Protein AF-A0A821H370-F1 (afdb_monomer)

Nearest PDB structures (foldseek):
  7a0g-assembly1_III  TM=4.053E-01  e=5.482E+00  Serratia marcescens

Foldseek 3Di:
DFQADFFPQDWWKKFFDAPPDPPDDGPDIDIRHGPDGRHCVVPNGGDMDTDCPVPVVQDPVNVVVVVVVVVVLVVVLVVLLVQLLVLLVDPVSVVVLVVVLVVLVVVLVVCVVVVPPDPPVVVVSSVSSNVSNVVSNVVNVVVVVD

Structure (mmCIF, N/CA/C/O backbone):
data_AF-A0A821H370-F1
#
_entry.id   AF-A0A821H370-F1
#
loop_
_atom_site.group_PDB
_atom_site.id
_atom_site.type_symbol
_atom_site.label_atom_id
_atom_site.label_alt_id
_atom_site.label_comp_id
_atom_site.label_asym_id
_atom_site.label_entity_id
_atom_site.label_seq_id
_atom_site.pdbx_PDB_ins_code
_atom_site.Cartn_x
_atom_site.Cartn_y
_atom_site.Cartn_z
_atom_site.occupancy
_atom_site.B_iso_or_equiv
_atom_site.auth_seq_id
_atom_site.auth_comp_id
_atom_site.auth_asym_id
_atom_site.auth_atom_id
_atom_site.pdbx_PDB_model_num
ATOM 1 N N . MET A 1 1 ? 9.580 6.369 -24.402 1.00 65.50 1 MET A N 1
ATOM 2 C CA . MET A 1 1 ? 10.885 6.007 -24.961 1.00 65.50 1 MET A CA 1
ATOM 3 C C . MET A 1 1 ? 11.231 7.011 -26.045 1.00 65.50 1 MET A C 1
ATOM 5 O O . MET A 1 1 ? 10.339 7.304 -26.841 1.00 65.50 1 MET A O 1
ATOM 9 N N . THR A 1 2 ? 12.432 7.589 -26.018 1.00 70.44 2 THR A N 1
ATOM 10 C CA . THR A 1 2 ? 12.923 8.581 -27.004 1.00 70.44 2 THR A CA 1
ATOM 11 C C . THR A 1 2 ? 13.915 7.950 -27.993 1.00 70.44 2 THR A C 1
ATOM 13 O O . THR A 1 2 ? 14.333 6.811 -27.792 1.00 70.44 2 THR A O 1
ATOM 16 N N . ASP A 1 3 ? 14.276 8.676 -29.060 1.00 68.12 3 ASP A N 1
ATOM 17 C CA . ASP A 1 3 ? 15.099 8.190 -30.191 1.00 68.12 3 ASP A CA 1
ATOM 18 C C . ASP A 1 3 ? 16.503 7.663 -29.819 1.00 68.12 3 ASP A C 1
ATOM 20 O O . ASP A 1 3 ? 17.121 6.922 -30.580 1.00 68.12 3 ASP A O 1
ATOM 24 N N . ASP A 1 4 ? 17.011 7.997 -28.633 1.00 70.38 4 ASP A N 1
ATOM 25 C CA . ASP A 1 4 ? 18.344 7.578 -28.178 1.00 70.38 4 ASP A CA 1
ATOM 26 C C . ASP A 1 4 ? 18.295 6.571 -27.023 1.00 70.38 4 ASP A C 1
ATOM 28 O O . ASP A 1 4 ? 19.331 6.127 -26.518 1.00 70.38 4 ASP A O 1
ATOM 32 N N . GLU A 1 5 ? 17.097 6.190 -26.575 1.00 74.75 5 GLU A N 1
ATOM 33 C CA . GLU A 1 5 ? 16.970 5.230 -25.489 1.00 74.75 5 GLU A CA 1
ATOM 34 C C . GLU A 1 5 ? 17.203 3.796 -26.002 1.00 74.75 5 GLU A C 1
ATOM 36 O O . GLU A 1 5 ? 16.683 3.395 -27.052 1.00 74.75 5 GLU A O 1
ATOM 41 N N . PRO A 1 6 ? 17.998 2.986 -25.279 1.00 76.31 6 PRO A N 1
ATOM 42 C CA . PRO A 1 6 ? 18.229 1.601 -25.652 1.00 76.31 6 PRO A CA 1
ATOM 43 C C . PRO A 1 6 ? 16.952 0.778 -25.472 1.00 76.31 6 PRO A C 1
ATOM 45 O O . PRO A 1 6 ? 16.254 0.889 -24.461 1.00 76.31 6 PRO A O 1
ATOM 48 N N . CYS A 1 7 ? 16.677 -0.102 -26.434 1.00 75.88 7 CYS A N 1
ATOM 49 C CA . CYS A 1 7 ? 15.620 -1.094 -26.308 1.00 75.88 7 CYS A CA 1
ATOM 50 C C . CYS A 1 7 ? 15.837 -1.978 -25.070 1.00 75.88 7 CYS A C 1
ATOM 52 O O . CYS A 1 7 ? 16.981 -2.303 -24.723 1.00 75.88 7 CYS A O 1
ATOM 54 N N . PRO A 1 8 ? 14.746 -2.427 -24.425 1.00 72.56 8 PRO A N 1
ATOM 55 C CA . PRO A 1 8 ? 14.825 -3.351 -23.301 1.00 72.56 8 PRO A CA 1
ATOM 56 C C . PRO A 1 8 ? 15.532 -4.661 -23.693 1.00 72.56 8 PRO A C 1
ATOM 58 O O . PRO A 1 8 ? 15.581 -5.036 -24.861 1.00 72.56 8 PRO A O 1
ATOM 61 N N . MET A 1 9 ? 16.051 -5.399 -22.701 1.00 72.62 9 MET A N 1
ATOM 62 C CA . MET A 1 9 ? 16.780 -6.670 -22.905 1.00 72.62 9 MET A CA 1
ATOM 63 C C . MET A 1 9 ? 15.947 -7.804 -23.540 1.00 72.62 9 MET A C 1
ATOM 65 O O . MET A 1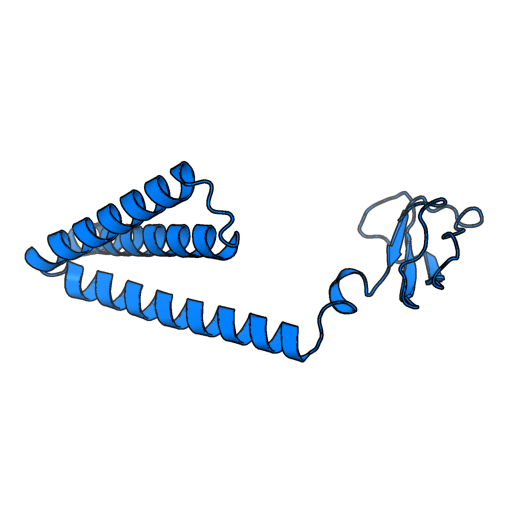 9 ? 16.480 -8.874 -23.825 1.00 72.62 9 MET A O 1
ATOM 69 N N . TYR A 1 10 ? 14.662 -7.577 -23.797 1.00 72.62 10 TYR A N 1
ATOM 70 C CA . TYR A 1 10 ? 13.736 -8.546 -24.368 1.00 72.62 10 TYR A CA 1
ATOM 71 C C . TYR A 1 10 ? 13.049 -7.935 -25.589 1.00 72.62 10 TYR A C 1
ATOM 73 O O . TYR A 1 10 ? 12.827 -6.726 -25.632 1.00 72.62 10 TYR A O 1
ATOM 81 N N . LEU A 1 11 ? 12.705 -8.774 -26.569 1.00 75.94 11 LEU A N 1
ATOM 82 C CA . LEU A 1 11 ? 11.952 -8.353 -27.749 1.00 75.94 11 LEU A CA 1
ATOM 83 C C . LEU A 1 11 ? 10.584 -7.807 -27.315 1.00 75.94 11 LEU A C 1
ATOM 85 O O . LEU A 1 11 ? 9.836 -8.513 -26.637 1.00 75.94 11 LEU A O 1
ATOM 89 N N . MET A 1 12 ? 10.265 -6.572 -27.696 1.00 76.31 12 MET A N 1
ATOM 90 C CA . MET A 1 12 ? 8.984 -5.936 -27.371 1.00 76.31 12 MET A CA 1
ATOM 91 C C . MET A 1 12 ? 8.416 -5.189 -28.569 1.00 76.31 12 MET A C 1
ATOM 93 O O . MET A 1 12 ? 9.164 -4.560 -29.315 1.00 76.31 12 MET A O 1
ATOM 97 N N . ASP A 1 13 ? 7.094 -5.211 -28.708 1.00 82.06 13 ASP A N 1
ATOM 98 C CA . ASP A 1 13 ? 6.397 -4.396 -29.697 1.00 82.06 13 ASP A CA 1
ATOM 99 C C . ASP A 1 13 ? 6.149 -3.002 -29.127 1.00 82.06 13 ASP A C 1
ATOM 101 O O . ASP A 1 13 ? 5.543 -2.823 -28.063 1.00 82.06 13 ASP A O 1
ATOM 105 N N . CYS A 1 14 ? 6.641 -1.999 -29.838 1.00 80.62 14 CYS A N 1
ATOM 106 C CA . CYS A 1 14 ? 6.531 -0.611 -29.443 1.00 80.62 14 CYS A CA 1
ATOM 107 C C . CYS A 1 14 ? 5.720 0.176 -30.459 1.00 80.62 14 CYS A C 1
ATOM 109 O O . CYS A 1 14 ? 5.783 -0.067 -31.661 1.00 80.62 14 CYS A O 1
ATOM 111 N N . PHE A 1 15 ? 4.952 1.127 -29.948 1.00 84.50 15 PHE A N 1
ATOM 112 C CA . PHE A 1 15 ? 3.970 1.902 -30.683 1.00 84.50 15 PHE A CA 1
ATOM 113 C C . PHE A 1 15 ? 4.372 3.373 -30.666 1.00 84.50 15 PHE A C 1
ATOM 115 O O . PHE A 1 15 ? 4.629 3.930 -29.597 1.00 84.50 15 PHE A O 1
ATOM 122 N N . ILE A 1 16 ? 4.442 3.986 -31.846 1.00 82.00 16 ILE A N 1
ATOM 123 C CA . ILE A 1 16 ? 4.838 5.386 -32.038 1.00 82.00 16 ILE A CA 1
ATOM 124 C C . ILE A 1 16 ? 3.582 6.251 -32.053 1.00 82.00 16 ILE A C 1
ATOM 126 O O . ILE A 1 16 ? 2.637 5.961 -32.795 1.00 82.00 16 ILE A O 1
ATOM 130 N N . PHE A 1 17 ? 3.584 7.322 -31.269 1.00 80.56 17 PHE A N 1
ATOM 131 C CA . PHE A 1 17 ? 2.462 8.247 -31.156 1.00 80.56 17 PHE A CA 1
ATOM 132 C C . PHE A 1 17 ? 2.822 9.630 -31.723 1.00 80.56 17 PHE A C 1
ATOM 134 O O . PHE A 1 17 ? 3.989 10.029 -31.675 1.00 80.56 17 PHE A O 1
ATOM 141 N N . PRO A 1 18 ? 1.842 10.368 -32.279 1.00 75.94 18 PRO A N 1
ATOM 142 C CA . PRO A 1 18 ? 2.054 11.745 -32.713 1.00 75.94 18 PRO A CA 1
ATOM 143 C C . PRO A 1 18 ? 2.294 12.659 -31.510 1.00 75.94 18 PRO A C 1
ATOM 145 O O . PRO A 1 18 ? 1.737 12.441 -30.438 1.00 75.94 18 PRO A O 1
ATOM 148 N N . ASP A 1 19 ? 3.041 13.743 -31.726 1.00 70.06 19 ASP A N 1
ATOM 149 C CA . ASP A 1 19 ? 3.273 14.804 -30.728 1.00 70.06 19 ASP A CA 1
ATOM 150 C C . ASP A 1 19 ? 1.970 15.442 -30.205 1.00 70.06 19 ASP A C 1
ATOM 152 O O . ASP A 1 19 ? 1.907 16.025 -29.121 1.00 70.06 19 ASP A O 1
ATOM 156 N N . THR A 1 20 ? 0.895 15.334 -30.983 1.00 60.81 20 THR A N 1
ATOM 157 C CA . THR A 1 20 ? -0.408 15.893 -30.662 1.00 60.81 20 THR A CA 1
ATOM 158 C C . THR A 1 20 ? -1.286 14.857 -29.954 1.00 60.81 20 THR A C 1
ATOM 160 O O . THR A 1 20 ? -1.834 13.938 -30.556 1.00 60.81 20 THR A O 1
ATOM 163 N N . THR A 1 21 ? -1.420 15.085 -28.645 1.00 55.19 21 THR A N 1
ATOM 164 C CA . THR A 1 21 ? -2.371 14.499 -27.684 1.00 55.19 21 THR A CA 1
ATOM 165 C C . THR A 1 21 ? -2.282 12.991 -27.392 1.00 55.19 21 THR A C 1
ATOM 167 O O . THR A 1 21 ? -2.229 12.114 -28.245 1.00 55.19 21 THR A O 1
ATOM 170 N N . ILE A 1 22 ? -2.386 12.703 -26.093 1.00 57.84 22 ILE A N 1
ATOM 171 C CA . ILE A 1 22 ? -2.289 11.397 -25.412 1.00 57.84 22 ILE A CA 1
ATOM 172 C C . ILE A 1 22 ? -3.417 10.405 -25.795 1.00 57.84 22 ILE A C 1
ATOM 174 O O . ILE A 1 22 ? -3.462 9.293 -25.280 1.00 57.84 22 ILE A O 1
ATOM 178 N N . LEU A 1 23 ? -4.358 10.807 -26.661 1.00 57.03 23 LEU A N 1
ATOM 179 C CA . LEU A 1 23 ? -5.522 10.009 -27.089 1.00 57.03 23 LEU A CA 1
ATOM 180 C C . LEU A 1 23 ? -5.465 9.579 -28.564 1.00 57.03 23 LEU A C 1
ATOM 182 O O . LEU A 1 23 ? -6.422 8.997 -29.077 1.00 57.03 23 LEU A O 1
ATOM 186 N N . SER A 1 24 ? -4.367 9.865 -29.254 1.00 63.78 24 SER A N 1
ATOM 187 C CA . SER A 1 24 ? -4.216 9.546 -30.670 1.00 63.78 24 SER A CA 1
ATOM 188 C C . SER A 1 24 ? -3.872 8.067 -30.876 1.00 63.78 24 SER A C 1
ATOM 190 O O . SER A 1 24 ? -3.094 7.486 -30.121 1.00 63.78 24 SER A O 1
ATOM 192 N N . SER A 1 25 ? -4.454 7.438 -31.903 1.00 72.50 25 SER A N 1
ATOM 193 C CA . SER A 1 25 ? -4.081 6.076 -32.307 1.00 72.50 25 SER A CA 1
ATOM 194 C C . SER A 1 25 ? -2.604 6.016 -32.718 1.00 72.50 25 SER A C 1
ATOM 196 O O . SER A 1 25 ? -2.090 6.993 -33.269 1.00 72.50 25 SER A O 1
ATOM 198 N N . PRO A 1 26 ? -1.915 4.889 -32.473 1.00 76.38 26 PRO A N 1
ATOM 199 C CA . PRO A 1 26 ? -0.512 4.761 -32.839 1.00 76.38 26 PRO A CA 1
ATOM 200 C C . PRO A 1 26 ? -0.342 4.845 -34.360 1.00 76.38 26 PRO A C 1
ATOM 202 O O . PRO A 1 26 ? -1.108 4.245 -35.114 1.00 76.38 26 PRO A O 1
ATOM 205 N N . ILE A 1 27 ? 0.671 5.589 -34.804 1.00 80.31 27 ILE A N 1
ATOM 206 C CA . ILE A 1 27 ? 0.973 5.817 -36.227 1.00 80.31 27 ILE A CA 1
ATOM 207 C C . ILE A 1 27 ? 1.642 4.581 -36.826 1.00 80.31 27 ILE A C 1
ATOM 209 O O . ILE A 1 27 ? 1.399 4.215 -37.974 1.00 80.31 27 ILE A O 1
ATOM 213 N N . ALA A 1 28 ? 2.508 3.947 -36.041 1.00 79.75 28 ALA A N 1
ATOM 214 C CA . ALA A 1 28 ? 3.268 2.784 -36.451 1.00 79.75 28 ALA A CA 1
ATOM 215 C C . ALA A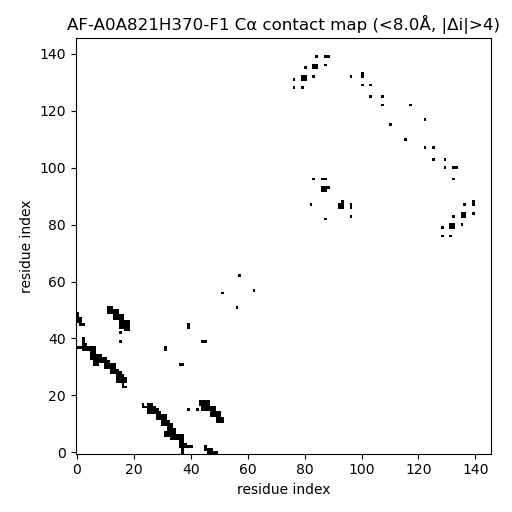 1 28 ? 3.592 1.907 -35.242 1.00 79.75 28 ALA A C 1
ATOM 217 O O . ALA A 1 28 ? 3.605 2.369 -34.097 1.00 79.75 28 ALA A O 1
ATOM 218 N N . SER A 1 29 ? 3.877 0.640 -35.524 1.00 82.12 29 SER A N 1
ATOM 219 C CA . SER A 1 29 ? 4.447 -0.294 -34.559 1.00 82.12 29 SER A CA 1
ATOM 220 C C . SER A 1 29 ? 5.777 -0.817 -35.086 1.00 82.12 29 SER A C 1
ATOM 222 O O . SER A 1 29 ? 5.948 -0.967 -36.299 1.00 82.12 29 SER A O 1
ATOM 224 N N . TYR A 1 30 ? 6.727 -1.060 -34.191 1.00 80.75 30 TYR A N 1
ATOM 225 C CA . TYR A 1 30 ? 8.015 -1.650 -34.532 1.00 80.75 30 TYR A CA 1
ATOM 226 C C . TYR A 1 30 ? 8.471 -2.614 -33.423 1.00 80.75 30 TYR A C 1
ATOM 228 O O . TYR A 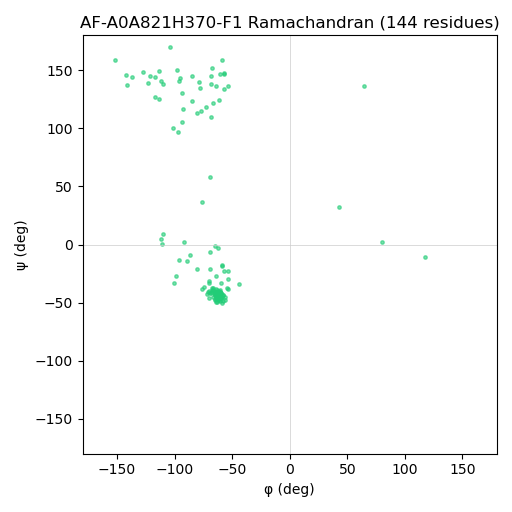1 30 ? 8.224 -2.358 -32.240 1.00 80.75 30 TYR A O 1
ATOM 236 N N . PRO A 1 31 ? 9.168 -3.706 -33.780 1.00 81.19 31 PRO A N 1
ATOM 237 C CA . PRO A 1 31 ? 9.764 -4.604 -32.804 1.00 81.19 31 PRO A CA 1
ATOM 238 C C . PRO A 1 31 ? 11.095 -4.027 -32.291 1.00 81.19 31 PRO A C 1
ATOM 240 O O . PRO A 1 31 ? 12.081 -3.932 -33.028 1.00 81.19 31 PRO A O 1
ATOM 243 N N . CYS A 1 32 ? 11.145 -3.655 -31.015 1.00 80.94 32 CYS A N 1
ATOM 244 C CA . CYS A 1 32 ? 12.365 -3.247 -30.317 1.00 80.94 32 CYS A CA 1
ATOM 245 C C . CYS A 1 32 ? 13.177 -4.494 -29.960 1.00 80.94 32 CYS A C 1
ATOM 247 O O . CYS A 1 32 ? 12.731 -5.326 -29.167 1.00 80.94 32 CYS A O 1
ATOM 249 N N . GLN A 1 33 ? 14.367 -4.635 -30.543 1.00 81.75 33 GLN A N 1
ATOM 250 C CA . GLN A 1 33 ? 15.285 -5.732 -30.232 1.00 81.75 33 GLN A CA 1
ATOM 251 C C . GLN A 1 33 ? 16.318 -5.310 -29.184 1.00 81.75 33 GLN A C 1
ATOM 253 O O . GLN A 1 33 ? 16.824 -4.188 -29.258 1.00 81.75 33 GLN A O 1
ATOM 258 N N . PRO A 1 34 ? 16.702 -6.210 -28.264 1.00 79.94 34 PRO A N 1
ATOM 259 C CA . PRO A 1 34 ? 17.715 -5.913 -27.262 1.00 79.94 34 PRO A CA 1
ATOM 260 C C . PRO A 1 34 ? 19.036 -5.473 -27.890 1.00 79.94 34 PRO A C 1
ATOM 262 O O . PRO A 1 34 ? 19.525 -6.084 -28.840 1.00 79.94 34 PRO A O 1
ATOM 265 N N . GLY A 1 35 ? 19.613 -4.399 -27.349 1.00 74.81 35 GLY A N 1
ATOM 266 C CA . GLY A 1 35 ? 20.876 -3.831 -27.833 1.00 74.81 35 GLY A CA 1
ATOM 267 C C . GLY A 1 35 ? 20.753 -2.948 -29.078 1.00 74.81 35 GLY A C 1
ATOM 268 O O . GLY A 1 35 ? 21.770 -2.455 -29.561 1.00 74.81 35 GLY A O 1
ATOM 269 N N . ARG A 1 36 ? 19.540 -2.716 -29.594 1.00 77.00 36 ARG A N 1
ATOM 270 C CA . ARG A 1 36 ? 19.279 -1.674 -30.598 1.00 77.00 36 ARG A CA 1
ATOM 271 C C . ARG A 1 36 ? 18.728 -0.420 -29.926 1.00 77.00 36 ARG A C 1
ATOM 273 O O . ARG A 1 36 ? 18.064 -0.509 -28.898 1.00 77.00 36 ARG A O 1
ATOM 280 N N . VAL A 1 37 ? 19.012 0.740 -30.506 1.00 77.44 37 VAL A N 1
ATOM 281 C CA . VAL A 1 37 ? 18.348 1.996 -30.139 1.00 77.44 37 VAL A CA 1
ATOM 282 C C . VAL A 1 37 ? 17.042 2.117 -30.910 1.00 77.44 37 VAL A C 1
ATOM 284 O O . VAL A 1 37 ? 16.929 1.634 -32.044 1.00 77.44 37 VAL A O 1
ATOM 287 N N . GLY A 1 38 ? 16.040 2.704 -30.267 1.00 68.88 38 GLY A N 1
ATOM 288 C CA . GLY A 1 38 ? 14.772 2.992 -30.914 1.00 68.88 38 GLY A CA 1
ATOM 289 C C . GLY A 1 38 ? 14.948 4.078 -31.968 1.00 68.88 38 GLY A C 1
ATOM 290 O O . GLY A 1 38 ? 15.185 5.209 -31.602 1.00 68.88 38 GLY A O 1
ATOM 291 N N . ASN A 1 39 ? 14.858 3.763 -33.261 1.00 68.31 39 ASN A N 1
ATOM 292 C CA . ASN A 1 39 ? 15.008 4.775 -34.310 1.00 68.31 39 ASN A CA 1
ATOM 293 C C . ASN A 1 39 ? 13.635 5.192 -34.859 1.00 68.31 39 ASN A C 1
ATOM 295 O O . ASN A 1 39 ? 13.071 4.479 -35.698 1.00 68.31 39 ASN A O 1
ATOM 299 N N . PHE A 1 40 ? 13.113 6.336 -34.410 1.00 71.25 40 PHE A N 1
ATOM 300 C CA . PHE A 1 40 ? 11.836 6.917 -34.853 1.00 71.25 40 PHE A CA 1
ATOM 301 C C . PHE A 1 40 ? 12.013 8.186 -35.683 1.00 71.25 40 PHE A C 1
ATOM 303 O O . PHE A 1 40 ? 11.012 8.776 -36.068 1.00 71.25 40 PHE A O 1
ATOM 310 N N . SER A 1 41 ? 13.245 8.534 -36.072 1.00 66.31 41 SER A N 1
ATOM 311 C CA . SER A 1 41 ? 13.581 9.729 -36.873 1.00 66.31 41 SER A CA 1
ATOM 312 C C . SER A 1 41 ? 12.807 9.877 -38.194 1.00 66.31 41 SER A C 1
ATOM 314 O O . SER A 1 41 ? 12.664 10.981 -38.715 1.00 66.31 41 SER A O 1
ATOM 316 N N . ASN A 1 42 ? 12.282 8.775 -38.739 1.00 67.06 42 ASN A N 1
ATOM 317 C CA . ASN A 1 42 ? 11.464 8.762 -39.958 1.00 67.06 42 ASN A CA 1
ATOM 318 C C . ASN A 1 42 ? 9.966 9.003 -39.701 1.00 67.06 42 ASN A C 1
ATOM 320 O O . ASN A 1 42 ? 9.191 9.133 -40.650 1.00 67.06 42 ASN A O 1
ATOM 324 N N . PHE A 1 43 ? 9.542 9.018 -38.441 1.00 67.44 43 PHE A N 1
ATOM 325 C CA . PHE A 1 43 ? 8.162 9.212 -38.030 1.00 67.44 43 PHE A CA 1
ATOM 326 C C . PHE A 1 43 ? 8.033 10.578 -37.362 1.00 67.44 43 PHE A C 1
ATOM 328 O O . PHE A 1 43 ? 8.865 10.980 -36.562 1.00 67.44 43 PHE A O 1
ATOM 335 N N . ASN A 1 44 ? 6.957 11.299 -37.669 1.00 63.66 44 ASN A N 1
ATOM 336 C CA . ASN A 1 44 ? 6.693 12.634 -37.124 1.00 63.66 44 ASN A CA 1
ATOM 337 C C . ASN A 1 44 ? 6.183 12.576 -35.660 1.00 63.66 44 ASN A C 1
ATOM 339 O O . ASN A 1 44 ? 5.251 13.292 -35.292 1.00 63.66 44 ASN A O 1
ATOM 343 N N . GLY A 1 45 ? 6.708 11.638 -34.867 1.00 62.06 45 GLY A N 1
ATOM 344 C CA . GLY A 1 45 ? 6.307 11.346 -33.495 1.00 62.06 45 GLY A CA 1
ATOM 345 C C . GLY A 1 45 ? 7.495 11.472 -32.548 1.00 62.06 45 GLY A C 1
ATOM 346 O O . GLY A 1 45 ? 8.593 11.040 -32.874 1.00 62.06 45 GLY A O 1
ATOM 347 N N . SER A 1 46 ? 7.273 12.061 -31.375 1.00 65.44 46 SER A N 1
ATOM 348 C CA . SER A 1 46 ? 8.316 12.345 -30.378 1.00 65.44 46 SER A CA 1
ATOM 349 C C . SER A 1 46 ? 8.434 11.277 -29.289 1.00 65.44 46 SER A C 1
ATOM 351 O O . SER A 1 46 ? 9.408 11.263 -28.533 1.00 65.44 46 SER A O 1
ATOM 353 N N . 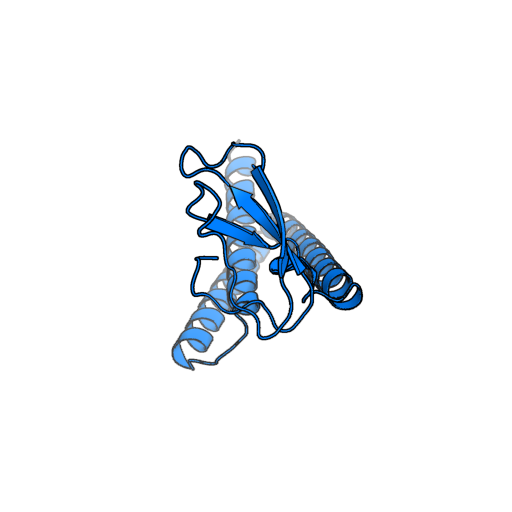PHE A 1 47 ? 7.447 10.377 -29.179 1.00 72.56 47 PHE A N 1
ATOM 354 C CA . PHE A 1 47 ? 7.423 9.360 -28.135 1.00 72.56 47 PHE A CA 1
ATOM 355 C C . PHE A 1 47 ? 6.911 8.002 -28.624 1.00 72.56 47 PHE A C 1
ATOM 357 O O . PHE A 1 47 ? 5.896 7.887 -29.315 1.00 72.56 47 PHE A O 1
ATOM 364 N N . ALA A 1 48 ? 7.605 6.950 -28.187 1.00 75.12 48 ALA A N 1
ATOM 365 C CA . ALA A 1 48 ? 7.176 5.567 -28.340 1.00 75.12 48 ALA A CA 1
ATOM 366 C C . ALA A 1 48 ? 6.825 4.944 -26.981 1.00 75.12 48 ALA A C 1
ATOM 368 O O . ALA A 1 48 ? 7.516 5.173 -25.975 1.00 75.12 48 ALA A O 1
ATOM 369 N N . TRP A 1 49 ? 5.764 4.133 -26.952 1.00 76.75 49 TRP A N 1
ATOM 370 C CA . TRP A 1 49 ? 5.408 3.279 -25.816 1.00 76.75 49 TRP A CA 1
ATOM 371 C C . TRP A 1 49 ? 5.545 1.808 -26.189 1.00 76.75 49 TRP A C 1
ATOM 373 O O . TRP A 1 49 ? 4.930 1.331 -27.138 1.00 76.75 49 TRP A O 1
ATOM 383 N N . CYS A 1 50 ? 6.324 1.077 -25.398 1.00 76.31 50 CYS A N 1
ATOM 384 C CA . CYS A 1 50 ? 6.549 -0.349 -25.579 1.00 76.31 50 CYS A CA 1
ATOM 385 C C . CYS A 1 50 ? 5.559 -1.167 -24.753 1.00 76.31 50 CYS A C 1
ATOM 387 O O . CYS A 1 50 ? 5.555 -1.112 -23.517 1.00 76.31 50 CYS A O 1
ATOM 389 N N . TYR A 1 51 ? 4.713 -1.933 -25.441 1.00 63.28 51 TYR A N 1
ATOM 390 C CA . TYR A 1 51 ? 3.772 -2.846 -24.807 1.00 63.28 51 TYR A CA 1
ATOM 391 C C . TYR A 1 51 ? 4.570 -4.031 -24.264 1.00 63.28 51 TYR A C 1
ATOM 393 O O . TYR A 1 51 ? 5.265 -4.724 -24.998 1.00 63.28 51 TYR A O 1
ATOM 401 N N . GLY A 1 52 ? 4.526 -4.223 -22.947 1.00 58.59 52 GLY A N 1
ATOM 402 C CA . GLY A 1 52 ? 5.357 -5.218 -22.267 1.00 58.59 52 GLY A CA 1
ATOM 403 C C . GLY A 1 52 ? 6.336 -4.637 -21.254 1.00 58.59 52 GLY A C 1
ATOM 404 O O . GLY A 1 52 ? 6.827 -5.401 -20.428 1.00 58.59 52 GLY A O 1
ATOM 405 N N . TRP A 1 53 ? 6.537 -3.313 -21.199 1.00 48.91 53 TRP A N 1
ATOM 406 C CA . TRP A 1 53 ? 7.373 -2.712 -20.148 1.00 48.91 53 TRP A CA 1
ATOM 407 C C . TRP A 1 53 ? 6.835 -3.013 -18.733 1.00 48.91 53 TRP A C 1
ATOM 409 O O . TRP A 1 53 ? 7.603 -3.242 -17.804 1.00 48.91 53 TRP A O 1
ATOM 419 N N . ILE A 1 54 ? 5.510 -3.115 -18.584 1.00 49.12 54 ILE A N 1
ATOM 420 C CA . ILE A 1 54 ? 4.854 -3.431 -17.303 1.00 49.12 54 ILE A CA 1
ATOM 421 C C . ILE A 1 54 ? 4.468 -4.921 -17.197 1.00 49.12 54 ILE A C 1
ATOM 423 O O . ILE A 1 54 ? 4.413 -5.468 -16.098 1.00 49.12 54 ILE A O 1
ATOM 427 N N . ILE A 1 55 ? 4.235 -5.602 -18.325 1.00 48.69 55 ILE A N 1
ATOM 428 C CA . ILE A 1 55 ? 3.651 -6.958 -18.349 1.00 48.69 55 ILE A CA 1
ATOM 429 C C . ILE A 1 55 ? 4.720 -8.046 -18.541 1.00 48.69 55 ILE A C 1
ATOM 431 O O . ILE A 1 55 ? 4.612 -9.114 -17.950 1.00 48.69 55 ILE A O 1
ATOM 435 N N . GLY A 1 56 ? 5.797 -7.777 -19.285 1.00 50.19 56 GLY A N 1
ATOM 436 C CA . GLY A 1 56 ? 6.842 -8.767 -19.572 1.00 50.19 56 GLY A CA 1
ATOM 437 C C . GLY A 1 56 ? 7.693 -9.159 -18.358 1.00 50.19 56 GLY A C 1
ATOM 438 O O . GLY A 1 56 ? 8.289 -10.230 -18.352 1.00 50.19 56 GLY A O 1
ATOM 439 N N . TYR A 1 57 ? 7.726 -8.322 -17.313 1.00 52.19 57 TYR A N 1
ATOM 440 C CA . TYR A 1 57 ? 8.461 -8.601 -16.071 1.00 52.19 57 TYR A CA 1
ATOM 441 C C . TYR A 1 57 ? 7.625 -9.360 -15.024 1.00 52.19 57 TYR A C 1
ATOM 443 O O . TYR A 1 57 ? 8.154 -9.882 -14.043 1.00 52.19 57 TYR A O 1
ATOM 451 N N . GLN A 1 58 ? 6.305 -9.422 -15.202 1.00 53.69 58 GLN A N 1
ATOM 452 C CA . GLN A 1 58 ? 5.395 -10.046 -14.248 1.00 53.69 58 GLN A CA 1
ATOM 453 C C . GLN A 1 58 ? 5.101 -11.470 -14.720 1.00 53.69 58 GLN A C 1
ATOM 455 O O . GLN A 1 58 ? 4.236 -11.686 -15.565 1.00 53.69 58 GLN A O 1
ATOM 460 N N . SER A 1 59 ? 5.819 -12.464 -14.186 1.00 63.47 59 SER A N 1
ATOM 461 C CA . SER A 1 59 ? 5.446 -13.861 -14.439 1.00 63.47 59 SER A CA 1
ATOM 462 C C . SER A 1 59 ? 3.996 -14.087 -13.990 1.00 63.47 59 SER A C 1
ATOM 464 O O . SER A 1 59 ? 3.546 -13.479 -13.016 1.00 63.47 59 SER A O 1
ATOM 466 N N . SER A 1 60 ? 3.252 -14.973 -14.656 1.00 68.94 60 SER A N 1
ATOM 467 C CA . SER A 1 60 ? 1.872 -15.296 -14.254 1.00 68.94 60 SER A CA 1
ATOM 468 C C . SER A 1 60 ? 1.792 -15.724 -12.783 1.00 68.94 60 SER A C 1
ATOM 470 O O . SER A 1 60 ? 0.808 -15.445 -12.105 1.00 68.94 60 SER A O 1
ATOM 472 N N . LEU A 1 61 ? 2.866 -16.334 -12.266 1.00 69.31 61 LEU A N 1
ATOM 473 C CA . LEU A 1 61 ? 3.035 -16.653 -10.848 1.00 69.31 61 LEU A CA 1
ATOM 474 C C . LEU A 1 61 ? 3.156 -15.402 -9.972 1.00 69.31 61 LEU A C 1
ATOM 476 O O . LEU A 1 61 ? 2.594 -15.375 -8.883 1.00 69.31 61 LEU A O 1
ATOM 480 N N . ASN A 1 62 ? 3.852 -14.361 -10.429 1.00 66.44 62 ASN A N 1
ATOM 481 C CA . ASN A 1 62 ? 3.973 -13.106 -9.693 1.00 66.44 62 ASN A CA 1
ATOM 482 C C . ASN A 1 62 ? 2.648 -12.336 -9.654 1.00 66.44 62 ASN A C 1
ATOM 484 O O . ASN A 1 62 ? 2.268 -11.832 -8.600 1.00 66.44 62 ASN A O 1
ATOM 488 N N . VAL A 1 63 ? 1.904 -12.316 -10.765 1.00 69.88 63 VAL A N 1
ATOM 489 C CA . VAL A 1 63 ? 0.548 -11.743 -10.807 1.00 69.88 63 VAL A CA 1
ATOM 490 C C . VAL A 1 63 ? -0.388 -12.514 -9.877 1.00 69.88 63 VAL A C 1
ATOM 492 O O . VAL A 1 63 ? -1.112 -11.911 -9.087 1.00 69.88 63 VAL A O 1
ATOM 495 N N . LEU A 1 64 ? -0.338 -13.849 -9.915 1.00 71.94 64 LEU A N 1
ATOM 496 C CA . LEU A 1 64 ? -1.139 -14.696 -9.034 1.00 71.94 64 LEU A CA 1
ATOM 497 C C . LEU A 1 64 ? -0.777 -14.485 -7.557 1.00 71.94 64 LEU A C 1
ATOM 499 O O . LEU A 1 64 ? -1.665 -14.416 -6.711 1.00 71.94 64 LEU A O 1
ATOM 503 N N . ASN A 1 65 ? 0.510 -14.317 -7.249 1.00 74.12 65 ASN A N 1
ATOM 504 C CA . ASN A 1 65 ? 0.979 -14.012 -5.901 1.00 74.12 65 ASN A CA 1
ATOM 505 C C . ASN A 1 65 ? 0.490 -12.632 -5.428 1.00 74.12 65 ASN A C 1
ATOM 507 O O . ASN A 1 65 ? -0.002 -12.502 -4.311 1.00 74.12 65 ASN A O 1
ATOM 511 N N . GLN A 1 66 ? 0.548 -11.609 -6.286 1.00 72.50 66 GLN A N 1
ATOM 512 C CA . GLN A 1 66 ? 0.006 -10.283 -5.971 1.00 72.50 66 GLN A CA 1
ATOM 513 C C . GLN A 1 66 ? -1.507 -10.320 -5.743 1.00 72.50 66 GLN A C 1
ATOM 515 O O . GLN A 1 66 ? -1.989 -9.743 -4.772 1.00 72.50 66 GLN A O 1
ATOM 520 N N . LEU A 1 67 ? -2.259 -11.038 -6.581 1.00 75.69 67 LEU A N 1
ATOM 521 C CA . LEU A 1 67 ? -3.698 -11.238 -6.391 1.00 75.69 67 LEU A CA 1
ATOM 522 C C . LEU A 1 67 ? -4.000 -11.977 -5.082 1.00 75.69 67 LEU A C 1
ATOM 524 O O . LEU A 1 67 ? -4.903 -11.578 -4.345 1.00 75.69 67 LEU A O 1
ATOM 528 N N . GLY A 1 68 ? -3.214 -13.006 -4.758 1.00 77.19 68 GLY A N 1
ATOM 529 C CA . GLY A 1 68 ? -3.295 -13.728 -3.491 1.00 77.19 68 GLY A CA 1
ATOM 530 C C . GLY A 1 68 ? -3.082 -12.803 -2.293 1.00 77.19 68 GLY A C 1
ATOM 531 O O . GLY A 1 68 ? -3.934 -12.742 -1.407 1.00 77.19 68 GLY A O 1
ATOM 532 N N . LEU A 1 69 ? -2.010 -12.008 -2.304 1.00 78.38 69 LEU A N 1
ATOM 533 C CA . LEU A 1 69 ? -1.723 -11.022 -1.259 1.00 78.38 69 LEU A CA 1
ATOM 534 C C . LEU A 1 69 ? -2.836 -9.976 -1.132 1.00 78.38 69 LEU A C 1
ATOM 536 O O . LEU A 1 69 ? -3.295 -9.707 -0.023 1.00 78.38 69 LEU A O 1
ATOM 540 N N . CYS A 1 70 ? -3.313 -9.423 -2.248 1.00 77.25 70 CYS A N 1
ATOM 541 C CA . CYS A 1 70 ? -4.403 -8.449 -2.253 1.00 77.25 70 CYS A CA 1
ATOM 542 C C . CYS A 1 70 ? -5.702 -9.042 -1.693 1.00 77.25 70 CYS A C 1
ATOM 544 O O . CYS A 1 70 ? -6.345 -8.416 -0.853 1.00 77.25 70 CYS A O 1
ATOM 546 N N . SER A 1 71 ? -6.076 -10.258 -2.102 1.00 77.50 71 SER A N 1
ATOM 547 C CA . SER A 1 71 ? -7.283 -10.928 -1.598 1.00 77.50 71 SER A CA 1
ATOM 548 C C . SER A 1 71 ? -7.194 -11.241 -0.100 1.00 77.50 71 SER A C 1
ATOM 550 O O . SER A 1 71 ? -8.151 -10.996 0.636 1.00 77.50 71 SER A O 1
ATOM 552 N N . GLY A 1 72 ? -6.026 -11.688 0.375 1.00 81.69 72 GLY A N 1
ATOM 553 C CA . GLY A 1 72 ? -5.765 -11.913 1.796 1.00 81.69 72 GLY A CA 1
ATOM 554 C C . GLY A 1 72 ? -5.834 -10.623 2.614 1.00 81.69 72 GLY A C 1
ATOM 555 O O . GLY A 1 72 ? -6.464 -10.601 3.671 1.00 81.69 72 GLY A O 1
ATOM 556 N N . LEU A 1 73 ? -5.259 -9.531 2.100 1.00 79.50 73 LEU A N 1
ATOM 557 C CA . LEU A 1 73 ? -5.341 -8.210 2.723 1.00 79.50 73 LEU A CA 1
ATOM 558 C C . LEU A 1 73 ? -6.790 -7.729 2.819 1.00 79.50 73 LEU A C 1
ATOM 560 O O . LEU A 1 73 ? -7.218 -7.324 3.896 1.00 79.50 73 LEU A O 1
ATOM 564 N N . ILE A 1 74 ? -7.569 -7.831 1.739 1.00 81.88 74 ILE A N 1
ATOM 565 C CA . ILE A 1 74 ? -8.992 -7.458 1.736 1.00 81.88 74 ILE A CA 1
ATOM 566 C C . ILE A 1 74 ? -9.771 -8.266 2.781 1.00 81.88 74 ILE A C 1
ATOM 568 O O . ILE A 1 74 ? -10.543 -7.689 3.549 1.00 81.88 74 ILE A O 1
ATOM 572 N N . GLY A 1 75 ? -9.550 -9.583 2.853 1.00 82.75 75 GLY A N 1
ATOM 573 C CA . GLY A 1 75 ? -10.194 -10.440 3.851 1.00 82.75 75 GLY A CA 1
ATOM 574 C C . GLY A 1 75 ? -9.835 -10.043 5.285 1.00 82.75 75 GLY A C 1
ATOM 575 O O . GLY A 1 75 ? -10.713 -9.910 6.137 1.00 82.75 75 GLY A O 1
ATOM 576 N N . LEU A 1 76 ? -8.554 -9.781 5.542 1.00 80.50 76 LEU A N 1
ATOM 577 C CA . LEU A 1 76 ? -8.066 -9.332 6.844 1.00 80.50 76 LEU A CA 1
ATOM 578 C C . LEU A 1 76 ? -8.674 -7.977 7.236 1.00 80.50 76 LEU A C 1
ATOM 580 O O . LEU A 1 76 ? -9.156 -7.819 8.358 1.00 80.50 76 LEU A O 1
ATOM 584 N N . PHE A 1 77 ? -8.727 -7.025 6.305 1.00 79.88 77 PHE A N 1
ATOM 585 C CA . PHE A 1 77 ? -9.350 -5.719 6.518 1.00 79.88 77 PHE A CA 1
ATOM 586 C C . PHE A 1 77 ? -10.849 -5.825 6.816 1.00 79.88 77 PHE A C 1
ATOM 588 O O . PHE A 1 77 ? -11.337 -5.165 7.735 1.00 79.88 77 PHE A O 1
ATOM 595 N N . ALA A 1 78 ? -11.574 -6.693 6.107 1.00 80.31 78 ALA A N 1
ATOM 596 C CA . ALA A 1 78 ? -12.993 -6.929 6.361 1.00 80.31 78 ALA A CA 1
ATOM 597 C C . ALA A 1 78 ? -13.239 -7.482 7.776 1.00 80.31 78 ALA A C 1
ATOM 599 O O . ALA A 1 78 ? -14.146 -7.020 8.472 1.00 80.31 78 ALA A O 1
ATOM 600 N N . ILE A 1 79 ? -12.398 -8.417 8.233 1.00 83.56 79 ILE A N 1
ATOM 601 C CA . ILE A 1 79 ? -12.477 -8.976 9.591 1.00 83.56 79 ILE A CA 1
ATOM 602 C C . ILE A 1 79 ? -12.186 -7.896 10.639 1.00 83.56 79 ILE A C 1
ATOM 604 O O . ILE A 1 79 ? -12.946 -7.764 11.598 1.00 83.56 79 ILE A O 1
ATOM 608 N N . ILE A 1 80 ? -11.128 -7.098 10.457 1.00 79.50 80 ILE A N 1
ATOM 609 C CA . ILE A 1 80 ? -10.780 -6.007 11.384 1.00 79.50 80 ILE A CA 1
ATOM 610 C C . ILE A 1 80 ? -11.907 -4.981 11.463 1.00 79.50 80 ILE A C 1
ATOM 612 O O . ILE A 1 80 ? -12.248 -4.523 12.557 1.00 79.50 80 ILE A O 1
ATOM 616 N N . PHE A 1 81 ? -12.507 -4.631 10.328 1.00 78.12 81 PHE A N 1
ATOM 617 C CA . PHE A 1 81 ? -13.616 -3.689 10.286 1.00 78.12 81 PHE A CA 1
ATOM 618 C C . PHE A 1 81 ? -14.843 -4.235 11.023 1.00 78.12 81 PHE A C 1
ATOM 620 O O . PHE A 1 81 ? -15.375 -3.566 11.912 1.00 78.12 81 PHE A O 1
ATOM 627 N N . ALA A 1 82 ? -15.248 -5.473 10.725 1.00 80.94 82 ALA A N 1
ATOM 628 C CA . ALA A 1 82 ? -16.365 -6.130 11.400 1.00 80.94 82 ALA A CA 1
ATOM 629 C C . ALA A 1 82 ? -16.124 -6.253 12.914 1.00 80.94 82 ALA A C 1
ATOM 631 O O . ALA A 1 82 ? -17.019 -5.969 13.713 1.00 80.94 82 ALA A O 1
ATOM 632 N N . PHE A 1 83 ? -14.902 -6.611 13.316 1.00 80.12 83 PHE A N 1
ATOM 633 C CA . PHE A 1 83 ? -14.508 -6.696 14.719 1.00 80.12 83 PHE A CA 1
ATOM 634 C C . PHE A 1 83 ? -14.582 -5.330 15.404 1.00 80.12 83 PHE A C 1
ATOM 636 O O . PHE A 1 83 ? -15.216 -5.204 16.447 1.00 80.12 83 PHE A O 1
ATOM 643 N N . THR A 1 84 ? -13.996 -4.296 14.799 1.00 78.19 84 THR A N 1
ATOM 644 C CA . THR A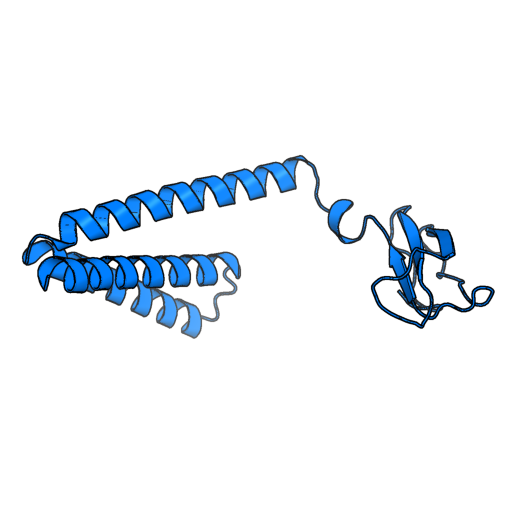 1 84 ? -14.014 -2.921 15.323 1.00 78.19 84 THR A CA 1
ATOM 645 C C . THR A 1 84 ? -15.438 -2.405 15.498 1.00 78.19 84 THR A C 1
ATOM 647 O O . THR A 1 84 ? -15.761 -1.827 16.536 1.00 78.19 84 THR A O 1
ATOM 650 N N . PHE A 1 85 ? -16.307 -2.663 14.520 1.00 75.69 85 PHE A N 1
ATOM 651 C CA . PHE A 1 85 ? -17.715 -2.285 14.581 1.00 75.69 85 PHE A CA 1
ATOM 652 C C . PHE A 1 85 ? -18.462 -3.020 15.706 1.00 75.69 85 PHE A C 1
ATOM 654 O O . PHE A 1 85 ? -19.141 -2.393 16.521 1.00 75.69 85 PHE A O 1
ATOM 661 N N . HIS A 1 86 ? -18.297 -4.343 15.804 1.00 77.75 86 HIS A N 1
ATOM 662 C CA . HIS A 1 86 ? -19.018 -5.159 16.782 1.00 77.75 86 HIS A CA 1
ATOM 663 C C . HIS A 1 86 ? -18.521 -4.942 18.219 1.00 77.75 86 HIS A C 1
ATOM 665 O O . HIS A 1 86 ? -19.308 -4.811 19.158 1.00 77.75 86 HIS A O 1
ATOM 671 N N . VAL A 1 87 ? -17.205 -4.859 18.406 1.00 74.19 87 VAL A N 1
ATOM 672 C CA . VAL A 1 87 ? -16.577 -4.646 19.715 1.00 74.19 87 VAL A CA 1
ATOM 673 C C . VAL A 1 87 ? -16.749 -3.198 20.170 1.00 74.19 87 VAL A C 1
ATOM 675 O O . VAL A 1 87 ? -17.033 -2.960 21.346 1.00 74.19 87 VAL A O 1
ATOM 678 N N . GLY A 1 88 ? -16.698 -2.234 19.246 1.00 65.81 88 GLY A N 1
ATOM 679 C CA . GLY A 1 88 ? -16.908 -0.811 19.521 1.00 65.81 88 GLY A CA 1
ATOM 680 C C . GLY A 1 88 ? -18.270 -0.474 20.141 1.00 65.81 88 GLY A C 1
ATOM 681 O O . GLY A 1 88 ? -18.403 0.568 20.784 1.00 65.81 88 GLY A O 1
ATOM 682 N N . HIS A 1 89 ? -19.269 -1.358 20.036 1.00 68.62 89 HIS A N 1
ATOM 683 C CA . HIS A 1 89 ? -20.564 -1.195 20.706 1.00 68.62 89 HIS A CA 1
ATOM 684 C C . HIS A 1 89 ? -20.473 -1.225 22.240 1.00 68.62 89 HIS A C 1
ATOM 686 O O . HIS A 1 89 ? -21.305 -0.621 22.921 1.00 68.62 89 HIS A O 1
ATOM 692 N N . ARG A 1 90 ? -19.469 -1.900 22.815 1.00 73.69 90 ARG A N 1
ATOM 693 C CA . ARG A 1 90 ? -19.280 -1.980 24.272 1.00 73.69 90 ARG A CA 1
ATOM 694 C C . ARG A 1 90 ? -18.270 -0.930 24.733 1.00 73.69 90 ARG A C 1
ATOM 696 O O . ARG A 1 90 ? -17.232 -0.747 24.106 1.00 73.69 90 ARG A O 1
ATOM 703 N N . LYS A 1 91 ? -18.512 -0.297 25.890 1.00 71.56 91 LYS A N 1
ATOM 704 C CA . LYS A 1 91 ? -17.587 0.694 26.490 1.00 71.56 91 LYS A CA 1
ATOM 705 C C . LYS A 1 91 ? -16.160 0.146 26.653 1.00 71.56 91 LYS A C 1
ATOM 707 O O . LYS A 1 91 ? -15.197 0.851 26.384 1.00 71.56 91 LYS A O 1
ATOM 712 N N . VAL A 1 92 ? -16.039 -1.132 27.022 1.00 74.00 92 VAL A N 1
ATOM 713 C CA . VAL A 1 92 ? -14.752 -1.843 27.123 1.00 74.00 92 VAL A CA 1
ATOM 714 C C . VAL A 1 92 ? -14.112 -2.043 25.747 1.00 74.00 92 VAL A C 1
ATOM 716 O O . VAL A 1 92 ? -12.904 -1.909 25.599 1.00 74.00 92 VAL A O 1
ATOM 719 N N . GLY A 1 93 ? -14.914 -2.311 24.718 1.00 73.19 93 GLY A N 1
ATOM 720 C CA . GLY A 1 93 ? -14.413 -2.518 23.367 1.00 73.19 93 GLY A CA 1
ATOM 721 C C . GLY A 1 93 ? -13.880 -1.248 22.708 1.00 73.19 93 GLY A C 1
ATOM 722 O O . GLY A 1 93 ? -12.893 -1.313 21.986 1.00 73.19 93 GLY A O 1
ATOM 723 N N . LEU A 1 94 ? -14.442 -0.081 23.032 1.00 73.12 94 LEU A N 1
ATOM 724 C CA . LEU A 1 94 ? -13.892 1.205 22.594 1.00 73.12 94 LEU A CA 1
ATOM 725 C C . LEU A 1 94 ? -12.471 1.439 23.137 1.00 73.12 94 LEU A C 1
ATOM 727 O O . LEU A 1 94 ? -11.604 1.895 22.394 1.00 73.12 94 LEU A O 1
ATOM 731 N N . ALA A 1 95 ? -12.211 1.070 24.396 1.00 77.50 95 ALA A N 1
ATOM 732 C CA . ALA A 1 95 ? -10.866 1.137 24.968 1.00 77.50 95 ALA A CA 1
ATOM 733 C C . ALA A 1 95 ? -9.896 0.184 24.247 1.00 77.50 95 ALA A C 1
ATOM 735 O O . ALA A 1 95 ? -8.775 0.574 23.934 1.00 77.50 95 ALA A O 1
ATOM 736 N N . VAL A 1 96 ? -10.343 -1.032 23.913 1.00 76.88 96 VAL A N 1
ATOM 737 C CA . VAL A 1 96 ? -9.539 -2.006 23.154 1.00 76.88 96 VAL A CA 1
ATOM 738 C C . VAL A 1 96 ? -9.190 -1.479 21.759 1.00 76.88 96 VAL A C 1
ATOM 740 O O . VAL A 1 96 ? -8.029 -1.538 21.364 1.00 76.88 96 VAL A O 1
ATOM 743 N N . VAL A 1 97 ? -10.152 -0.909 21.027 1.00 78.19 97 VAL A N 1
ATOM 744 C CA . VAL A 1 97 ? -9.898 -0.339 19.690 1.00 78.19 97 VAL A CA 1
ATOM 745 C C . VAL A 1 97 ? -8.928 0.846 19.767 1.00 78.19 97 VAL A C 1
ATOM 747 O O . VAL A 1 97 ? -8.020 0.944 18.944 1.00 78.19 97 VAL A O 1
ATOM 750 N N . LEU A 1 98 ? -9.058 1.715 20.775 1.00 80.19 98 LEU A N 1
ATOM 751 C CA . LEU A 1 98 ? -8.108 2.810 20.998 1.00 80.19 98 LEU A CA 1
ATOM 752 C C . LEU A 1 98 ? -6.690 2.301 21.272 1.00 80.19 98 LEU A C 1
ATOM 754 O O . LEU A 1 98 ? -5.742 2.815 20.683 1.00 80.19 98 LEU A O 1
ATOM 758 N N . ILE A 1 99 ? -6.538 1.272 22.112 1.00 83.38 99 ILE A N 1
ATOM 759 C CA . ILE A 1 99 ? -5.234 0.646 22.378 1.00 83.38 99 ILE A CA 1
ATOM 760 C C . ILE A 1 99 ? -4.635 0.088 21.082 1.00 83.38 99 ILE A C 1
ATOM 762 O O . ILE A 1 99 ? -3.447 0.287 20.831 1.00 83.38 99 ILE A O 1
ATOM 766 N N . ILE A 1 100 ? -5.446 -0.545 20.227 1.00 81.69 100 ILE A N 1
ATOM 767 C CA . ILE A 1 100 ? -4.994 -1.045 18.922 1.00 81.69 100 ILE A CA 1
ATOM 768 C C . ILE A 1 100 ? -4.488 0.112 18.048 1.00 81.69 100 ILE A C 1
ATOM 770 O O . ILE A 1 100 ? -3.371 0.036 17.539 1.00 81.69 100 ILE A O 1
ATOM 774 N N . ILE A 1 101 ? -5.237 1.211 17.926 1.00 82.44 101 ILE A N 1
ATOM 775 C CA . ILE A 1 101 ? -4.815 2.385 17.139 1.00 82.44 101 ILE A CA 1
ATOM 776 C C . ILE A 1 101 ? -3.501 2.968 17.678 1.00 82.44 101 ILE A C 1
ATOM 778 O O . ILE A 1 101 ? -2.576 3.225 16.907 1.00 82.44 101 ILE A O 1
ATOM 782 N N . VAL A 1 102 ? -3.385 3.129 18.999 1.00 85.25 102 VAL A N 1
ATOM 783 C CA . VAL A 1 102 ? -2.162 3.636 19.642 1.00 85.25 102 VAL A CA 1
ATOM 784 C C . VAL A 1 102 ? -0.983 2.691 19.399 1.00 85.25 102 VAL A C 1
ATOM 786 O O . VAL A 1 102 ? 0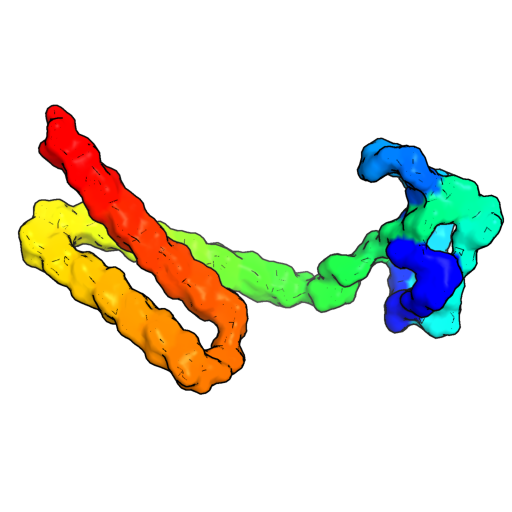.108 3.152 19.075 1.00 85.25 102 VAL A O 1
ATOM 789 N N . SER A 1 103 ? -1.193 1.375 19.475 1.00 83.81 103 SER A N 1
ATOM 790 C CA . SER A 1 103 ? -0.142 0.388 19.199 1.00 83.81 103 SER A CA 1
ATOM 791 C C . SER A 1 103 ? 0.350 0.439 17.746 1.00 83.81 103 SER A C 1
ATOM 793 O O . SER A 1 103 ? 1.556 0.367 17.512 1.00 83.81 103 SER A O 1
ATOM 795 N N . ILE A 1 104 ? -0.552 0.657 16.779 1.00 84.38 104 ILE A N 1
ATOM 796 C CA . ILE A 1 104 ? -0.207 0.829 15.359 1.00 84.38 104 ILE A CA 1
ATOM 797 C C . ILE A 1 104 ? 0.617 2.107 15.160 1.00 84.38 104 ILE A C 1
ATOM 799 O O . ILE A 1 104 ? 1.623 2.080 14.451 1.00 84.38 104 ILE A O 1
ATOM 803 N N . LEU A 1 105 ? 0.235 3.212 15.809 1.00 83.81 105 LEU A N 1
ATOM 804 C CA . LEU A 1 105 ? 0.985 4.471 15.747 1.00 83.81 105 LEU A CA 1
ATOM 805 C C . LEU A 1 105 ? 2.391 4.329 16.338 1.00 83.81 105 LEU A C 1
ATOM 807 O O . LEU A 1 105 ? 3.361 4.773 15.726 1.00 83.81 105 LEU A O 1
ATOM 811 N N . ILE A 1 106 ? 2.520 3.674 17.495 1.00 85.94 106 ILE A N 1
ATOM 812 C CA . ILE A 1 106 ? 3.822 3.410 18.119 1.00 85.94 106 ILE A CA 1
ATOM 813 C C . ILE A 1 106 ? 4.687 2.550 17.193 1.00 85.94 106 ILE A C 1
ATOM 815 O O . ILE A 1 106 ? 5.844 2.89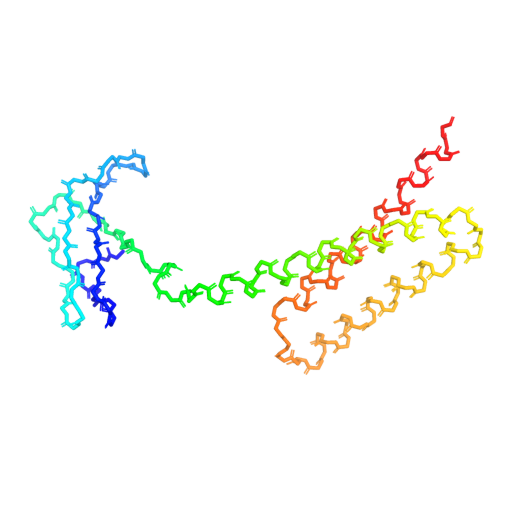2 16.954 1.00 85.94 106 ILE A O 1
ATOM 819 N N . ALA A 1 107 ? 4.129 1.480 16.620 1.00 83.44 107 ALA A N 1
ATOM 820 C CA . ALA A 1 107 ? 4.842 0.646 15.658 1.00 83.44 107 ALA A CA 1
ATOM 821 C C . ALA A 1 107 ? 5.318 1.464 14.446 1.00 83.44 107 ALA A C 1
ATOM 823 O O . ALA A 1 107 ? 6.474 1.347 14.049 1.00 83.44 107 ALA A O 1
ATOM 824 N N . PHE A 1 108 ? 4.475 2.346 13.905 1.00 82.31 108 PHE A N 1
ATOM 825 C CA . PHE A 1 108 ? 4.840 3.223 12.792 1.00 82.31 108 PHE A CA 1
ATOM 826 C C . PHE A 1 108 ? 6.016 4.150 13.139 1.00 82.31 108 PHE A C 1
ATOM 828 O O . PHE A 1 108 ? 6.957 4.270 12.3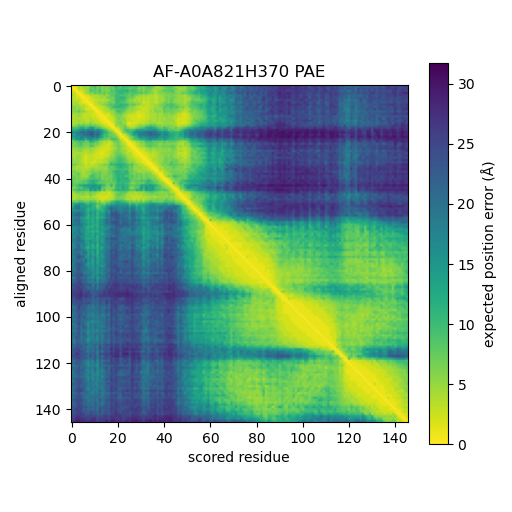55 1.00 82.31 108 PHE A O 1
ATOM 835 N N . ILE A 1 109 ? 5.998 4.761 14.329 1.00 84.44 109 ILE A N 1
ATOM 836 C CA . ILE A 1 109 ? 7.081 5.634 14.810 1.00 84.44 109 ILE A CA 1
ATOM 837 C C . ILE A 1 109 ? 8.382 4.842 14.965 1.00 84.44 109 ILE A C 1
ATOM 839 O O . ILE A 1 109 ? 9.426 5.284 14.490 1.00 84.44 109 ILE A O 1
ATOM 843 N N . ILE A 1 110 ? 8.327 3.660 15.585 1.00 84.19 110 ILE A N 1
ATOM 844 C CA . ILE A 1 110 ? 9.495 2.785 15.759 1.00 84.19 110 ILE A CA 1
ATOM 845 C C . ILE A 1 110 ? 10.091 2.432 14.392 1.00 84.19 110 ILE A C 1
ATOM 847 O O . ILE A 1 110 ? 11.291 2.600 14.182 1.00 84.19 110 ILE A O 1
ATOM 851 N N . LEU A 1 111 ? 9.258 2.012 13.437 1.00 80.94 111 LEU A N 1
ATOM 852 C CA . LEU A 1 111 ? 9.702 1.674 12.085 1.00 80.94 111 LEU A CA 1
ATOM 853 C C . LEU A 1 111 ? 10.341 2.864 11.359 1.00 80.94 111 LEU A C 1
ATOM 855 O O . LEU A 1 111 ? 11.372 2.696 10.704 1.00 80.94 111 LEU A O 1
ATOM 859 N N . ALA A 1 112 ? 9.770 4.061 11.510 1.00 77.94 112 ALA A N 1
ATOM 860 C CA . ALA A 1 112 ? 10.322 5.285 10.939 1.00 77.94 112 ALA A CA 1
ATOM 861 C C . ALA A 1 112 ? 11.690 5.648 11.550 1.00 77.94 112 ALA A C 1
ATOM 863 O O . ALA A 1 112 ? 12.610 6.024 10.822 1.00 77.94 112 ALA A O 1
ATOM 864 N N . VAL A 1 113 ? 11.851 5.497 12.870 1.00 81.75 113 VAL A N 1
ATOM 865 C CA . VAL A 1 113 ? 13.100 5.811 13.588 1.00 81.75 113 VAL A CA 1
ATOM 866 C C . VAL A 1 113 ? 14.205 4.808 13.270 1.00 81.75 113 VAL A C 1
ATOM 868 O O . VAL A 1 113 ? 15.347 5.212 13.050 1.00 81.75 113 VAL A O 1
ATOM 871 N N . LEU A 1 114 ? 13.883 3.513 13.193 1.00 80.88 114 LEU A N 1
ATOM 872 C CA . LEU A 1 114 ? 14.875 2.477 12.897 1.00 80.88 114 LEU A CA 1
ATOM 873 C C . LEU A 1 114 ? 15.391 2.533 11.450 1.00 80.88 114 LEU A C 1
ATOM 875 O O . LEU A 1 114 ? 16.304 1.776 11.120 1.00 80.88 114 LEU A O 1
ATOM 879 N N . LYS A 1 115 ? 14.816 3.391 10.585 1.00 68.19 115 LYS A N 1
ATOM 880 C CA . LYS A 1 115 ? 15.072 3.429 9.132 1.00 68.19 115 LYS A CA 1
ATOM 881 C C . LYS A 1 115 ? 15.112 2.025 8.531 1.00 68.19 115 LYS A C 1
ATOM 883 O O . LYS A 1 115 ? 15.877 1.750 7.605 1.00 68.19 115 LYS A O 1
ATOM 888 N N . LEU A 1 116 ? 14.325 1.113 9.102 1.00 62.62 116 LEU A N 1
ATOM 889 C CA . LEU A 1 116 ? 14.327 -0.260 8.659 1.00 62.62 11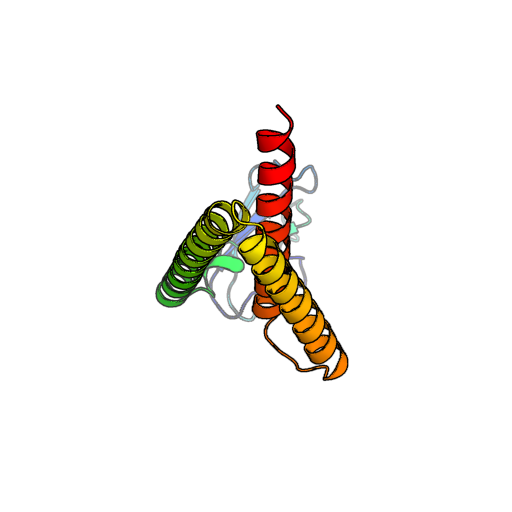6 LEU A CA 1
ATOM 890 C C . LEU A 1 116 ? 13.751 -0.215 7.247 1.00 62.62 116 LEU A C 1
ATOM 892 O O . LEU A 1 116 ? 12.639 0.280 7.057 1.00 62.62 116 LEU A O 1
ATOM 896 N N . SER A 1 117 ? 14.517 -0.689 6.263 1.00 58.66 117 SER A N 1
ATOM 897 C CA . SER A 1 117 ? 14.081 -0.831 4.871 1.00 58.66 117 SER A CA 1
ATOM 898 C C . SER A 1 117 ? 13.037 -1.950 4.768 1.00 58.66 117 SER A C 1
ATOM 900 O O . SER A 1 117 ? 13.226 -2.959 4.092 1.00 58.66 117 SER A O 1
ATOM 902 N N . LEU A 1 118 ? 11.940 -1.808 5.501 1.00 59.59 118 LEU A N 1
ATOM 903 C CA . LEU A 1 118 ? 10.743 -2.596 5.314 1.00 59.59 118 LEU A CA 1
ATOM 904 C C . LEU A 1 118 ? 10.118 -2.211 3.981 1.00 59.59 118 LEU A C 1
ATOM 906 O O . LEU A 1 118 ? 10.154 -1.053 3.562 1.00 59.59 118 LEU A O 1
ATOM 910 N N . ALA A 1 119 ? 9.528 -3.206 3.321 1.00 67.81 119 ALA A N 1
ATOM 911 C CA . ALA A 1 119 ? 8.825 -2.999 2.070 1.00 67.81 119 ALA A CA 1
ATOM 912 C C . ALA A 1 119 ? 7.775 -1.890 2.246 1.00 67.81 119 ALA A C 1
ATOM 914 O O . ALA A 1 119 ? 7.034 -1.888 3.233 1.00 67.81 119 ALA A O 1
ATOM 915 N N . PHE A 1 120 ? 7.685 -0.987 1.266 1.00 71.25 120 PHE A N 1
ATOM 916 C CA . PHE A 1 120 ? 6.659 0.063 1.165 1.00 71.25 120 PHE A CA 1
ATOM 917 C C . PHE A 1 120 ? 5.244 -0.465 1.474 1.00 71.25 120 PHE A C 1
ATOM 919 O O . PHE A 1 120 ? 4.439 0.202 2.123 1.00 71.25 120 PHE A O 1
ATOM 926 N N . LEU A 1 121 ? 4.985 -1.722 1.099 1.00 69.19 121 LEU A N 1
ATOM 927 C CA . LEU A 1 121 ? 3.751 -2.452 1.375 1.00 69.19 121 LEU A CA 1
ATOM 928 C C . LEU A 1 121 ? 3.384 -2.498 2.869 1.00 69.19 121 LEU A C 1
ATOM 930 O O . LEU A 1 121 ? 2.212 -2.379 3.217 1.00 69.19 121 LEU A O 1
ATOM 934 N N . THR A 1 122 ? 4.362 -2.630 3.764 1.00 72.81 122 THR A N 1
ATOM 935 C CA . THR A 1 122 ? 4.125 -2.726 5.214 1.00 72.81 122 THR A CA 1
ATOM 936 C C . THR A 1 122 ? 3.636 -1.403 5.793 1.00 72.81 122 THR A C 1
ATOM 938 O O . THR A 1 122 ? 2.687 -1.384 6.575 1.00 72.81 122 THR A O 1
ATOM 941 N N . PHE A 1 123 ? 4.226 -0.288 5.355 1.00 73.75 123 PHE A N 1
ATOM 942 C CA . PHE A 1 123 ? 3.781 1.051 5.741 1.00 73.75 123 PHE A CA 1
ATOM 943 C C . PHE A 1 123 ? 2.368 1.334 5.223 1.00 73.75 123 PHE A C 1
ATOM 945 O O . PHE A 1 123 ? 1.514 1.779 5.991 1.00 73.75 123 PHE A O 1
ATOM 952 N N . ALA A 1 124 ? 2.096 1.005 3.956 1.00 75.62 124 ALA A N 1
ATOM 953 C CA . ALA A 1 124 ? 0.767 1.158 3.367 1.00 75.62 124 ALA A CA 1
ATOM 954 C C . ALA A 1 124 ? -0.293 0.312 4.097 1.00 75.62 124 ALA A C 1
ATOM 956 O O . ALA A 1 124 ? -1.388 0.797 4.378 1.00 75.62 124 ALA A O 1
ATOM 957 N N . THR A 1 125 ? 0.046 -0.926 4.470 1.00 80.19 125 THR A N 1
ATOM 958 C CA . THR A 1 125 ? -0.869 -1.831 5.185 1.00 80.19 125 THR A CA 1
ATOM 959 C C . THR A 1 125 ? -1.192 -1.319 6.590 1.00 80.19 125 THR A C 1
ATOM 961 O O . THR A 1 125 ? -2.361 -1.278 6.971 1.00 80.19 125 THR A O 1
ATOM 964 N N . LEU A 1 126 ? -0.186 -0.873 7.354 1.00 79.12 126 LEU A N 1
ATOM 965 C CA . LEU A 1 126 ? -0.401 -0.306 8.693 1.00 79.12 126 LEU A CA 1
ATOM 966 C C . LEU A 1 126 ? -1.251 0.968 8.644 1.00 79.12 126 LEU A C 1
ATOM 968 O O . LEU A 1 126 ? -2.143 1.148 9.474 1.00 79.12 126 LEU A O 1
ATOM 972 N N . PHE A 1 127 ? -1.007 1.822 7.650 1.00 81.31 127 PHE A N 1
ATOM 973 C CA . PHE A 1 127 ? -1.780 3.042 7.444 1.00 81.31 127 PHE A CA 1
ATOM 974 C C . PHE A 1 127 ? -3.254 2.743 7.127 1.00 81.31 127 PHE A C 1
ATOM 976 O O . PHE A 1 127 ? -4.148 3.307 7.760 1.00 81.31 127 PHE A O 1
ATOM 983 N N . LEU A 1 128 ? -3.516 1.803 6.212 1.00 81.88 128 LEU A N 1
ATOM 984 C CA . LEU A 1 128 ? -4.873 1.362 5.875 1.00 81.88 128 LEU A CA 1
ATOM 985 C C . LEU A 1 128 ? -5.591 0.730 7.075 1.00 81.88 128 LEU A C 1
ATOM 987 O O . LEU A 1 128 ? -6.750 1.058 7.323 1.00 81.88 128 LEU A O 1
ATOM 991 N N . CYS A 1 129 ? -4.903 -0.102 7.865 1.00 80.00 129 CYS A N 1
ATOM 992 C CA . CYS A 1 129 ? -5.449 -0.647 9.114 1.00 80.00 129 CYS A CA 1
ATOM 993 C C . CYS A 1 129 ? -5.897 0.473 10.065 1.00 80.00 129 CYS A C 1
ATOM 995 O O . CYS A 1 129 ? -7.011 0.432 10.588 1.00 80.00 129 CYS A O 1
ATOM 997 N N . GLY A 1 130 ? -5.056 1.493 10.267 1.00 79.06 130 GLY A N 1
ATOM 998 C CA . GLY A 1 130 ? -5.385 2.643 11.112 1.00 79.06 130 GLY A CA 1
ATOM 999 C C . GLY A 1 130 ? -6.623 3.405 10.627 1.00 79.06 130 GLY A C 1
ATOM 1000 O O . GLY A 1 130 ? -7.509 3.703 11.431 1.00 79.06 130 GLY A O 1
ATOM 1001 N N . LEU A 1 131 ? -6.716 3.665 9.317 1.00 83.62 131 LEU A N 1
ATOM 1002 C CA . LEU A 1 131 ? -7.869 4.333 8.701 1.00 83.62 131 LEU A CA 1
ATOM 1003 C C . LEU A 1 131 ? -9.163 3.525 8.828 1.00 83.62 131 LEU A C 1
ATOM 1005 O O . LEU A 1 131 ? -10.218 4.091 9.106 1.00 83.62 131 LEU A O 1
ATOM 1009 N N . MET A 1 132 ? -9.110 2.205 8.649 1.00 82.31 132 MET A N 1
ATOM 1010 C CA . MET A 1 132 ? -10.305 1.370 8.791 1.00 82.31 132 MET A CA 1
ATOM 1011 C C . MET A 1 132 ? -10.807 1.328 10.235 1.00 82.31 132 MET A C 1
ATOM 1013 O O . MET A 1 132 ? -12.016 1.401 10.468 1.00 82.31 132 MET A O 1
ATOM 1017 N N . CYS A 1 133 ? -9.894 1.274 11.207 1.00 77.88 133 CYS A N 1
ATOM 1018 C CA . CYS A 1 133 ? -10.251 1.325 12.622 1.00 77.88 133 CYS A CA 1
ATOM 1019 C C . CYS A 1 133 ? -10.876 2.676 13.008 1.00 77.88 133 CYS A C 1
ATOM 1021 O O . CYS A 1 133 ? -11.888 2.705 13.712 1.00 77.88 133 CYS A O 1
ATOM 1023 N N . SER A 1 134 ? -10.324 3.797 12.529 1.00 80.75 134 SER A N 1
ATOM 1024 C CA . SER A 1 134 ? -10.892 5.125 12.797 1.00 80.75 134 SER A CA 1
ATOM 1025 C C . SER A 1 134 ? -12.246 5.322 12.111 1.00 80.75 134 SER A C 1
ATOM 1027 O O . SER A 1 134 ? -13.179 5.827 12.737 1.00 80.75 134 SER A O 1
ATOM 1029 N N . PHE A 1 135 ? -12.399 4.853 10.870 1.00 82.62 135 PHE A N 1
ATOM 1030 C CA . PHE A 1 135 ? -13.665 4.917 10.141 1.00 82.62 135 PHE A CA 1
ATOM 1031 C C . PHE A 1 135 ? -14.763 4.073 10.805 1.00 82.62 135 PHE A C 1
ATOM 1033 O O . PHE A 1 135 ? -15.893 4.540 10.945 1.00 82.62 135 PHE A O 1
ATOM 1040 N N . GLY A 1 136 ? -14.433 2.872 11.296 1.00 78.81 136 GLY A N 1
ATOM 1041 C CA . GLY A 1 136 ? -15.366 2.038 12.063 1.00 78.81 136 GLY A CA 1
ATOM 1042 C C . GLY A 1 136 ? -15.859 2.714 13.350 1.00 78.81 136 GLY A C 1
ATOM 1043 O O . GLY A 1 136 ? -17.048 2.651 13.669 1.00 78.81 136 GLY A O 1
ATOM 1044 N N . LEU A 1 137 ? -14.975 3.427 14.060 1.00 77.31 137 LEU A N 1
ATOM 1045 C CA . LEU A 1 137 ? -15.352 4.218 15.238 1.00 77.31 137 LEU A CA 1
ATOM 1046 C C . LEU A 1 137 ? -16.230 5.427 14.884 1.00 77.31 137 LEU A C 1
ATOM 1048 O O . LEU A 1 137 ? -17.200 5.699 15.598 1.00 77.31 137 LEU A O 1
ATOM 1052 N N . LEU A 1 138 ? -15.914 6.134 13.794 1.00 81.62 138 LEU A N 1
ATOM 1053 C CA . LEU A 1 138 ? -16.705 7.270 13.310 1.00 81.62 138 LEU A CA 1
ATOM 1054 C C . LEU A 1 138 ? -18.120 6.838 12.923 1.00 81.62 138 LEU A C 1
ATOM 1056 O O . LEU A 1 138 ? -19.083 7.448 13.385 1.00 81.62 138 LEU A O 1
ATOM 1060 N N . LEU A 1 139 ? -18.258 5.754 12.154 1.00 80.06 139 LEU A N 1
ATOM 1061 C CA . LEU A 1 139 ? -19.561 5.190 11.790 1.00 80.06 139 LEU A CA 1
ATOM 1062 C C . LEU A 1 139 ? -20.399 4.859 13.025 1.00 80.06 139 LEU A C 1
ATOM 1064 O O . LEU A 1 139 ? -21.564 5.239 13.092 1.00 80.06 139 LEU A O 1
ATOM 1068 N N . LYS A 1 140 ? -19.804 4.228 14.042 1.00 73.38 140 LYS A N 1
ATOM 1069 C CA . LYS A 1 140 ? -20.485 3.951 15.314 1.00 73.38 140 LYS A CA 1
ATOM 1070 C C . LYS A 1 140 ? -20.964 5.233 16.001 1.00 73.38 140 LYS A C 1
ATOM 1072 O O . LYS A 1 140 ? -22.070 5.257 16.531 1.00 73.38 140 LYS A O 1
ATOM 1077 N N . HIS A 1 141 ? -20.146 6.286 16.024 1.00 76.25 141 HIS A N 1
ATOM 1078 C CA . HIS A 1 141 ? -20.529 7.560 16.642 1.00 76.25 141 HIS A CA 1
ATOM 1079 C C . HIS A 1 141 ? -21.671 8.252 15.883 1.00 76.25 141 HIS A C 1
ATOM 1081 O O . HIS A 1 141 ? -22.548 8.840 16.508 1.00 76.25 141 HIS A O 1
ATOM 1087 N N . VAL A 1 142 ? -21.676 8.171 14.550 1.00 80.94 142 VAL A N 1
ATOM 1088 C CA . VAL A 1 142 ? -22.742 8.736 13.709 1.00 80.94 142 VAL A CA 1
ATOM 1089 C C . VAL A 1 142 ? -24.046 7.948 13.863 1.00 80.94 142 VAL A C 1
ATOM 1091 O O . VAL A 1 142 ? -25.087 8.555 14.073 1.00 80.94 142 VAL A O 1
ATOM 1094 N N . VAL A 1 143 ? -23.989 6.612 13.825 1.00 78.00 143 VAL A N 1
ATOM 1095 C CA . VAL A 1 143 ? -25.175 5.735 13.884 1.00 78.00 143 VAL A CA 1
ATOM 1096 C C . VAL A 1 143 ? -25.849 5.736 15.260 1.00 78.00 143 VAL A C 1
ATOM 1098 O O . VAL A 1 143 ? -27.060 5.611 15.331 1.00 78.00 143 VAL A O 1
ATOM 1101 N N . ILE A 1 144 ? -25.099 5.876 16.360 1.00 67.31 144 ILE A N 1
ATOM 1102 C CA . ILE A 1 144 ? -25.674 5.882 17.723 1.00 67.31 144 ILE A CA 1
ATOM 1103 C C . ILE A 1 144 ? -26.274 7.245 18.110 1.00 67.31 144 ILE A C 1
ATOM 1105 O O . ILE A 1 144 ? -27.086 7.308 19.029 1.00 67.31 144 ILE A O 1
ATOM 1109 N N . ASN A 1 145 ? -25.871 8.329 17.440 1.00 62.00 145 ASN A N 1
ATOM 1110 C CA . ASN A 1 145 ? -26.402 9.673 17.690 1.00 62.00 145 ASN A CA 1
ATOM 1111 C C . ASN A 1 145 ? -27.609 10.033 16.798 1.00 62.00 145 ASN A C 1
ATOM 1113 O O . ASN A 1 145 ? -28.084 11.167 16.881 1.00 62.00 145 ASN A O 1
ATOM 1117 N N . GLN A 1 146 ? -28.074 9.108 15.952 1.00 56.06 146 GLN A N 1
ATOM 1118 C CA . GLN A 1 146 ? -29.359 9.187 15.245 1.00 56.06 146 GLN A CA 1
ATOM 1119 C C . GLN A 1 146 ? -30.416 8.373 15.987 1.00 56.06 146 GLN A C 1
ATOM 1121 O O . GLN A 1 146 ? -31.577 8.836 16.001 1.00 56.06 146 GLN A O 1
#

Radius of gyration: 24.61 Å; Cα contacts (8 Å, |Δi|>4): 149; chains: 1; bounding box: 50×32×67 Å

Solvent-accessible surface area (backbone atoms only — not comparable to full-atom values): 8224 Å² total; per-residue (Å²): 87,44,66,81,41,69,31,53,90,51,78,32,52,26,33,33,27,52,75,68,57,99,83,56,74,63,79,46,76,48,77,37,43,50,88,37,60,39,81,44,88,91,46,90,36,72,42,34,52,54,60,42,79,78,56,72,78,48,49,73,66,54,51,50,48,51,52,50,53,52,51,52,48,53,53,51,51,51,51,52,36,54,46,43,45,63,38,45,74,38,80,69,30,42,52,51,52,50,51,51,47,52,51,53,51,50,50,51,51,51,46,61,72,66,65,57,89,63,59,70,66,57,58,54,49,55,50,50,52,47,51,44,51,51,49,31,53,49,52,51,56,56,63,73,75,107

Organism: NCBI:txid392032

pLDDT: mean 74.03, std 8.55, range [48.69, 85.94]

Mean predicted aligned error: 14.63 Å

Secondary structure (DSSP, 8-state):
--TTSBPPSS-EEEEEE-SS-TTPPPSEEEEE-TT-B---TTSS-SEEEEETTTTTTS-HHHHHHHHHHHHHHHHHHHHHHHHHHHHHTSHHHHHHHHHHHHHHHHHHHHHHHTT----HHHHHHHHHHHHHHHHHHHHHHHHHT-

Sequence (146 aa):
MTDDEPCPMYLMDCFIFPDTTILSSPIASYPCQPGRVGNFSNFNGSFAWCYGWIIGYQSSLNVLNQLGLCSGLIGLFAIIFAFTFHVGHRKVGLAVVLIIIVSILIAFIILAVLKLSLAFLTFATLFLCGLMCSFGLLLKHVVINQ